Protein AF-A0A523PMH0-F1 (afdb_monomer_lite)

Secondary structure (DSSP, 8-state):
-EEEES-HHHHHHHHHHHHHHHHHHHT-SS-HHHHHHHTTPPP-HHHHHHHHHHHHHHHH-SS--EEEEHHHHHHHHHHHSTTTTT--TT----S--HHHHHHHHHHHHHHHHH-TTSHHHHHHHHHHHHTT---

Sequence (135 aa):
MLAITFTRKAAAEIYRRLSKRLLAMASAEGQLEGQLVDLGITPTKALLSEARDLFERLLSTEHELRTTTFHAFCQEILRRFPLEAEVLPSFELLESTAELEQAAWQALEQEATRDPSRPLALAIDTLLQVGGGAI

pLDDT: mean 88.69, std 9.4, range [41.75, 96.62]

Foldseek 3Di:
DAAEDADPVVLVVVVVVVLVVLCCLLPPPPCNCVVCVVVVHHDDPVVSVVSNCVNVCQVPDPDHHHRYYPVVVVVVVCCVCVVVVVHDNPDDDDPDCVVVVVVVVVVLVVVLVVDVPDPSVVVVVVCCVVVDDDD

Structure (mmCIF, N/CA/C/O backbone):
data_AF-A0A523PMH0-F1
#
_entry.id   AF-A0A523PMH0-F1
#
loop_
_atom_site.group_PDB
_atom_site.id
_atom_site.type_symbol
_atom_site.label_atom_id
_atom_site.label_alt_id
_atom_site.label_comp_id
_atom_site.label_asym_id
_atom_site.label_entity_id
_atom_site.label_seq_id
_atom_site.pdbx_PDB_ins_code
_atom_site.Cartn_x
_atom_site.Cartn_y
_atom_site.Cartn_z
_atom_site.occupancy
_atom_site.B_iso_or_equiv
_atom_site.auth_seq_id
_atom_site.auth_comp_id
_atom_site.auth_asym_id
_atom_site.auth_atom_id
_atom_site.pdbx_PDB_model_num
ATOM 1 N N . MET A 1 1 ? -11.304 -0.101 1.396 1.00 79.12 1 MET A N 1
ATOM 2 C CA . MET A 1 1 ? -10.768 1.259 1.141 1.00 79.12 1 MET A CA 1
ATOM 3 C C . MET A 1 1 ? -9.373 1.126 0.546 1.00 79.12 1 MET A C 1
ATOM 5 O O . MET A 1 1 ? -8.637 0.255 0.993 1.00 79.12 1 MET A O 1
ATOM 9 N N . LEU A 1 2 ? -9.034 1.945 -0.455 1.00 87.81 2 LEU A N 1
ATOM 10 C CA . LEU A 1 2 ? -7.718 1.970 -1.101 1.00 87.81 2 LEU A CA 1
ATOM 11 C C . LEU A 1 2 ? -7.094 3.355 -0.918 1.00 87.81 2 LEU A C 1
ATOM 13 O O . LEU A 1 2 ? -7.711 4.355 -1.277 1.00 87.81 2 LEU A O 1
ATOM 17 N N . ALA A 1 3 ? -5.877 3.400 -0.383 1.00 92.69 3 ALA A N 1
ATOM 18 C CA . ALA A 1 3 ? -5.071 4.610 -0.298 1.00 92.69 3 ALA A CA 1
ATOM 19 C C . ALA A 1 3 ? -3.801 4.445 -1.142 1.00 92.69 3 ALA A C 1
ATOM 21 O O . ALA A 1 3 ? -3.031 3.500 -0.951 1.00 92.69 3 ALA A O 1
ATOM 22 N N . ILE A 1 4 ? -3.585 5.376 -2.071 1.00 94.81 4 ILE A N 1
ATOM 23 C CA . ILE A 1 4 ? -2.443 5.383 -2.989 1.00 94.81 4 ILE A CA 1
ATOM 24 C C . ILE A 1 4 ? -1.537 6.565 -2.646 1.00 94.81 4 ILE A C 1
ATOM 26 O O . ILE A 1 4 ? -2.008 7.667 -2.372 1.00 94.81 4 ILE A O 1
ATOM 30 N N . THR A 1 5 ? -0.226 6.343 -2.668 1.00 96.12 5 THR A N 1
ATOM 31 C CA . THR A 1 5 ? 0.782 7.390 -2.460 1.00 96.12 5 THR A CA 1
ATOM 32 C C . THR A 1 5 ? 1.997 7.192 -3.373 1.00 96.12 5 THR A C 1
ATOM 34 O O . THR A 1 5 ? 2.044 6.266 -4.181 1.00 96.12 5 THR A O 1
ATOM 37 N N . PHE A 1 6 ? 2.998 8.062 -3.274 1.00 95.31 6 PHE A N 1
ATOM 38 C CA . PHE A 1 6 ? 4.185 8.013 -4.132 1.00 95.31 6 PHE A CA 1
ATOM 39 C C . PHE A 1 6 ? 5.296 7.121 -3.584 1.00 95.31 6 PHE A C 1
ATOM 41 O O . PHE A 1 6 ? 6.070 6.563 -4.355 1.00 95.31 6 PHE A O 1
ATOM 48 N N . THR A 1 7 ? 5.381 6.952 -2.262 1.00 94.94 7 THR A N 1
ATOM 49 C CA . THR A 1 7 ? 6.501 6.235 -1.639 1.00 94.94 7 THR A CA 1
ATOM 50 C C . THR A 1 7 ? 6.027 5.087 -0.766 1.00 94.94 7 THR A C 1
ATOM 52 O O . THR A 1 7 ? 5.009 5.177 -0.079 1.00 94.94 7 THR A O 1
ATOM 55 N N . ARG A 1 8 ? 6.817 4.008 -0.736 1.00 92.69 8 ARG A N 1
ATOM 56 C CA . ARG A 1 8 ? 6.550 2.861 0.147 1.00 92.69 8 ARG A CA 1
ATOM 57 C C . ARG A 1 8 ? 6.522 3.292 1.618 1.00 92.69 8 ARG A C 1
ATOM 59 O O . ARG A 1 8 ? 5.669 2.847 2.377 1.00 92.69 8 ARG A O 1
ATOM 66 N N . LYS A 1 9 ? 7.397 4.234 1.994 1.00 96.56 9 LYS A N 1
ATOM 67 C CA . LYS A 1 9 ? 7.439 4.825 3.339 1.00 96.56 9 LYS A CA 1
ATOM 68 C C . LYS A 1 9 ? 6.132 5.535 3.698 1.00 96.56 9 LYS A C 1
ATOM 70 O O . LYS A 1 9 ? 5.626 5.337 4.796 1.00 96.56 9 LYS A O 1
ATOM 75 N N . ALA A 1 10 ? 5.579 6.339 2.791 1.00 95.12 10 ALA A N 1
ATOM 76 C CA . ALA A 1 10 ? 4.310 7.017 3.034 1.00 95.12 10 ALA A CA 1
ATOM 77 C C . ALA A 1 10 ? 3.147 6.024 3.157 1.00 95.12 10 ALA A C 1
ATOM 79 O O . ALA A 1 10 ? 2.294 6.214 4.017 1.00 95.12 10 ALA A O 1
ATOM 80 N N . ALA A 1 11 ? 3.136 4.947 2.362 1.00 93.25 11 ALA A N 1
ATOM 81 C CA . ALA A 1 11 ? 2.093 3.925 2.445 1.00 93.25 11 ALA A CA 1
ATOM 82 C C . ALA A 1 11 ? 2.088 3.270 3.836 1.00 93.25 11 ALA A C 1
ATOM 84 O O . ALA A 1 11 ? 1.059 3.264 4.512 1.00 93.25 11 ALA A O 1
ATOM 85 N N . ALA A 1 12 ? 3.263 2.838 4.306 1.00 93.31 12 ALA A N 1
ATOM 86 C CA . ALA A 1 12 ? 3.430 2.274 5.643 1.00 93.31 12 ALA A CA 1
ATOM 87 C C . ALA A 1 12 ? 3.063 3.275 6.757 1.00 93.31 12 ALA A C 1
ATOM 89 O O . ALA A 1 12 ? 2.408 2.912 7.733 1.00 93.31 12 ALA A O 1
ATOM 90 N N . GLU A 1 13 ? 3.443 4.547 6.611 1.00 96.19 13 GLU A N 1
ATOM 91 C CA . GLU A 1 13 ? 3.124 5.589 7.591 1.00 96.19 13 GLU A CA 1
ATOM 92 C C . GLU A 1 13 ? 1.617 5.875 7.683 1.00 96.19 13 GLU A C 1
ATOM 94 O O . GLU A 1 13 ? 1.102 6.062 8.787 1.00 96.19 13 GLU A O 1
ATOM 99 N N . ILE A 1 14 ? 0.897 5.879 6.554 1.00 94.56 14 ILE A N 1
ATOM 100 C CA . ILE A 1 14 ? -0.564 6.056 6.524 1.00 94.56 14 ILE A CA 1
ATOM 101 C C . ILE A 1 14 ? -1.244 4.942 7.322 1.00 94.56 14 ILE A C 1
ATOM 103 O O . ILE A 1 14 ? -2.038 5.237 8.219 1.00 94.56 14 ILE A O 1
ATOM 107 N N . TYR A 1 15 ? -0.895 3.682 7.043 1.00 92.44 15 TYR A N 1
ATOM 108 C CA . TYR A 1 15 ? -1.446 2.532 7.761 1.00 92.44 15 TYR A CA 1
ATOM 109 C C . TYR A 1 15 ? -1.134 2.617 9.258 1.00 92.44 15 TYR A C 1
ATOM 111 O O . TYR A 1 15 ? -2.036 2.572 10.092 1.00 92.44 15 TYR A O 1
ATOM 119 N N . ARG A 1 16 ? 0.136 2.860 9.611 1.00 94.38 16 ARG A N 1
ATOM 120 C CA . ARG A 1 16 ? 0.582 2.984 11.006 1.00 94.38 16 ARG A CA 1
ATOM 121 C C . ARG A 1 16 ? -0.190 4.059 11.768 1.00 94.38 16 ARG A C 1
ATOM 123 O O . ARG A 1 16 ? -0.608 3.830 12.904 1.00 94.38 16 ARG A O 1
ATOM 130 N N . ARG A 1 17 ? -0.375 5.241 11.168 1.00 94.88 17 ARG A N 1
ATOM 131 C CA . ARG A 1 17 ? -1.119 6.348 11.789 1.00 94.88 17 ARG A CA 1
ATOM 132 C C . ARG A 1 17 ? -2.589 6.003 11.989 1.00 94.88 17 ARG A C 1
ATOM 134 O O . ARG A 1 17 ? -3.121 6.333 13.049 1.00 94.88 17 ARG A O 1
ATOM 141 N N . LEU A 1 18 ? -3.223 5.344 11.018 1.00 93.06 18 LEU A N 1
ATOM 142 C CA . LEU A 1 18 ? -4.610 4.910 11.157 1.00 93.06 18 LEU A CA 1
ATOM 143 C C . LEU A 1 18 ? -4.748 3.879 12.277 1.00 93.06 18 LEU A C 1
ATOM 145 O O . LEU A 1 18 ? -5.510 4.116 13.211 1.00 93.06 18 LEU A O 1
ATOM 149 N N . SER A 1 19 ? -3.982 2.788 12.229 1.00 92.88 19 SER A N 1
ATOM 150 C CA . SER A 1 19 ? -4.063 1.710 13.220 1.00 92.88 19 SER A CA 1
ATOM 151 C C . SER A 1 19 ? -3.804 2.231 14.633 1.00 92.88 19 SER A C 1
ATOM 153 O O . SER A 1 19 ? -4.541 1.900 15.557 1.00 92.88 19 SER A O 1
ATOM 155 N N . LYS A 1 20 ? -2.830 3.140 14.799 1.00 94.31 20 LYS A N 1
ATOM 156 C CA . LYS A 1 20 ? -2.571 3.805 16.085 1.00 94.31 20 LYS A CA 1
ATOM 157 C C . LYS A 1 20 ? -3.766 4.633 16.567 1.00 94.31 20 LYS A C 1
ATOM 159 O O . LYS A 1 20 ? -4.050 4.638 17.762 1.00 94.31 20 LYS A O 1
ATOM 164 N N . ARG A 1 21 ? -4.454 5.347 15.670 1.00 92.94 21 ARG A N 1
ATOM 165 C CA . ARG A 1 21 ? -5.623 6.162 16.035 1.00 92.94 21 ARG A CA 1
ATOM 166 C C . ARG A 1 21 ? -6.835 5.298 16.377 1.00 92.94 21 ARG A C 1
ATOM 168 O O . ARG A 1 21 ? -7.504 5.597 17.357 1.00 92.94 21 ARG A O 1
ATOM 175 N N . LEU A 1 22 ? -7.077 4.219 15.633 1.00 94.38 22 LEU A N 1
ATOM 176 C CA . LEU A 1 22 ? -8.147 3.262 15.938 1.00 94.38 22 LEU A CA 1
ATOM 177 C C . LEU A 1 22 ? -7.916 2.572 17.289 1.00 94.38 22 LEU A C 1
ATOM 179 O O . LEU A 1 22 ? -8.830 2.520 18.105 1.00 94.38 22 LEU A O 1
ATOM 183 N N . LEU A 1 23 ? -6.684 2.131 17.568 1.00 94.62 23 LEU A N 1
ATOM 184 C CA . LEU A 1 23 ? -6.325 1.556 18.867 1.00 94.62 23 LEU A CA 1
ATOM 185 C C . LEU A 1 23 ? -6.555 2.554 20.013 1.00 94.62 23 LEU A C 1
ATOM 187 O O . LEU A 1 23 ? -7.127 2.202 21.041 1.00 94.62 23 LEU A O 1
ATOM 191 N N . ALA A 1 24 ? -6.153 3.815 19.829 1.00 93.12 24 ALA A N 1
ATOM 192 C CA . ALA A 1 24 ? -6.379 4.855 20.830 1.00 93.12 24 ALA A CA 1
ATOM 193 C C . ALA A 1 24 ? -7.875 5.106 21.095 1.00 93.12 24 ALA A C 1
ATOM 195 O O . ALA A 1 24 ? -8.243 5.371 22.237 1.00 93.12 24 ALA A O 1
ATOM 196 N N . MET A 1 25 ? -8.730 5.005 20.070 1.00 94.12 25 MET A N 1
ATOM 197 C CA . MET A 1 25 ? -10.185 5.114 20.230 1.00 94.12 25 MET A CA 1
ATOM 198 C C . MET A 1 25 ? -10.771 3.921 20.992 1.00 94.12 25 MET A C 1
ATOM 200 O O . MET A 1 25 ? -11.569 4.123 21.908 1.00 94.12 25 MET A O 1
ATOM 204 N N . ALA A 1 26 ? -10.330 2.698 20.678 1.00 94.38 26 ALA A N 1
ATOM 205 C CA . ALA A 1 26 ? -10.760 1.480 21.366 1.00 94.38 26 ALA A CA 1
ATOM 206 C C . ALA A 1 26 ? -10.500 1.543 22.882 1.00 94.38 26 ALA A C 1
ATOM 208 O O . ALA A 1 26 ? -11.384 1.236 23.681 1.00 94.38 26 ALA A O 1
ATOM 209 N N . SER A 1 27 ? -9.322 2.030 23.283 1.00 92.75 27 SER A N 1
ATOM 210 C CA . SER A 1 27 ? -8.894 2.095 24.690 1.00 92.75 27 SER A CA 1
ATOM 211 C C . SER A 1 27 ? -9.254 3.398 25.425 1.00 92.75 27 SER A C 1
ATOM 213 O O . SER A 1 27 ? -8.807 3.603 26.549 1.00 92.75 27 SER A O 1
ATOM 215 N N . ALA A 1 28 ? -10.016 4.320 24.827 1.00 90.38 28 ALA A N 1
ATOM 216 C CA . ALA A 1 28 ? -10.258 5.637 25.427 1.00 90.38 28 ALA A CA 1
ATOM 217 C C . ALA A 1 28 ? -11.253 5.588 26.606 1.00 90.38 28 ALA A C 1
ATOM 219 O O . ALA A 1 28 ? -12.415 5.258 26.411 1.00 90.38 28 ALA A O 1
ATOM 220 N N . GLU A 1 29 ? -10.887 6.024 27.811 1.00 78.94 29 GLU A N 1
ATOM 221 C CA . GLU A 1 29 ? -11.791 5.995 28.989 1.00 78.94 29 GLU A CA 1
ATOM 222 C C . GLU A 1 29 ? -12.629 7.278 29.192 1.00 78.94 29 GLU A C 1
ATOM 224 O O . GLU A 1 29 ? -13.364 7.404 30.164 1.00 78.94 29 GLU A O 1
ATOM 229 N N . GLY A 1 30 ? -12.566 8.235 28.259 1.00 81.50 30 GLY A N 1
ATOM 230 C CA . GLY A 1 30 ? -13.346 9.485 28.348 1.00 81.50 30 GLY A CA 1
ATOM 231 C C . GLY A 1 30 ? -13.026 10.554 27.299 1.00 81.50 30 GLY A C 1
ATOM 232 O O . GLY A 1 30 ? -13.740 11.540 27.187 1.00 81.50 30 GLY A O 1
ATOM 233 N N . GLN A 1 31 ? -11.977 10.362 26.495 1.00 88.94 31 GLN A N 1
ATOM 234 C CA . GLN A 1 31 ? -11.549 11.325 25.466 1.00 88.94 31 GLN A CA 1
ATOM 235 C C . GLN A 1 31 ? -12.196 11.089 24.088 1.00 88.94 31 GLN A C 1
ATOM 237 O O . GLN A 1 31 ? -11.985 11.869 23.163 1.00 88.94 31 GLN A O 1
ATOM 242 N N . LEU A 1 32 ? -12.966 10.006 23.925 1.00 93.56 32 LEU A N 1
ATOM 243 C CA . LEU A 1 32 ? -13.472 9.578 22.617 1.00 93.56 32 LEU A CA 1
ATOM 244 C C . LEU A 1 32 ? -14.481 10.567 22.018 1.00 93.56 32 LEU A C 1
ATOM 246 O O . LEU A 1 32 ? -14.452 10.811 20.817 1.00 93.56 32 LEU A O 1
ATOM 250 N N . GLU A 1 33 ? -15.330 11.175 22.849 1.00 94.75 33 GLU A N 1
ATOM 251 C CA . GLU A 1 33 ? -16.278 12.201 22.399 1.00 94.75 33 GLU A CA 1
ATOM 252 C C . GLU A 1 33 ? -15.553 13.391 21.766 1.00 94.75 33 GLU A C 1
ATOM 254 O O . GLU A 1 33 ? -15.880 13.776 20.646 1.00 94.75 33 GLU A O 1
ATOM 259 N N . GLY A 1 34 ? -14.511 13.909 22.426 1.00 93.50 34 GLY A N 1
ATOM 260 C CA . GLY A 1 34 ? -13.685 14.990 21.884 1.00 93.50 34 GLY A CA 1
ATOM 261 C C . GLY A 1 34 ? -13.004 14.601 20.571 1.00 93.50 34 GLY A C 1
ATOM 262 O O . GLY A 1 34 ? -13.037 15.361 19.611 1.00 93.50 34 GLY A O 1
ATOM 263 N N . GLN A 1 35 ? -12.481 13.375 20.477 1.00 92.00 35 GLN A N 1
ATOM 264 C CA . GLN A 1 35 ? -11.853 12.882 19.245 1.00 92.00 35 GLN A CA 1
ATOM 265 C C . GLN A 1 35 ? -12.826 12.777 18.065 1.00 92.00 35 GLN A C 1
ATOM 267 O O . GLN A 1 35 ? -12.406 12.984 16.926 1.00 92.00 35 GLN A O 1
ATOM 272 N N . LEU A 1 36 ? -14.096 12.441 18.314 1.00 94.06 36 LEU A N 1
ATOM 273 C CA . LEU A 1 36 ? -15.139 12.449 17.285 1.00 94.06 36 LEU A CA 1
ATOM 274 C C . LEU A 1 36 ? -15.508 13.883 16.883 1.00 94.06 36 LEU A C 1
ATOM 276 O O . LEU A 1 36 ? -15.616 14.162 15.689 1.00 94.06 36 LEU A O 1
ATOM 280 N N . VAL A 1 37 ? -15.609 14.805 17.845 1.00 95.56 37 VAL A N 1
ATOM 281 C CA . VAL A 1 37 ? -15.852 16.232 17.566 1.00 95.56 37 VAL A CA 1
ATOM 282 C C . VAL A 1 37 ? -14.725 16.837 16.725 1.00 95.56 37 VAL A C 1
ATOM 284 O O . VAL A 1 37 ? -15.011 17.526 15.749 1.00 95.56 37 VAL A O 1
ATOM 287 N N . ASP A 1 38 ? -13.462 16.520 17.022 1.00 93.62 38 ASP A N 1
ATOM 288 C CA . ASP A 1 38 ? -12.296 16.954 16.233 1.00 93.62 38 ASP A CA 1
ATOM 289 C C . ASP A 1 38 ? -12.336 16.444 14.783 1.00 93.62 38 ASP A C 1
ATOM 291 O O . ASP A 1 38 ? -11.736 17.033 13.884 1.00 93.62 38 ASP A O 1
ATOM 295 N N . LEU A 1 39 ? -13.034 15.329 14.546 1.00 91.94 39 LEU A N 1
ATOM 296 C CA . LEU A 1 39 ? -13.281 14.768 13.217 1.00 91.94 39 LEU A CA 1
ATOM 297 C C . LEU A 1 39 ? -14.539 15.352 12.547 1.00 91.94 39 LEU A C 1
ATOM 299 O O . LEU A 1 39 ? -14.881 14.936 11.443 1.00 91.94 39 LEU A O 1
ATOM 303 N N . GLY A 1 40 ? -15.225 16.303 13.189 1.00 96.31 40 GLY A N 1
ATOM 304 C CA . GLY A 1 40 ? -16.473 16.899 12.705 1.00 96.31 40 GLY A CA 1
ATOM 305 C C . GLY A 1 40 ? -17.701 16.003 12.889 1.00 96.31 40 GLY A C 1
ATOM 306 O O . GLY A 1 40 ? -18.723 16.222 12.243 1.00 96.31 40 GLY A O 1
ATOM 307 N N . ILE A 1 41 ? -17.612 14.984 13.747 1.00 95.56 41 ILE A N 1
ATOM 308 C CA . ILE A 1 41 ? -18.676 14.011 13.999 1.0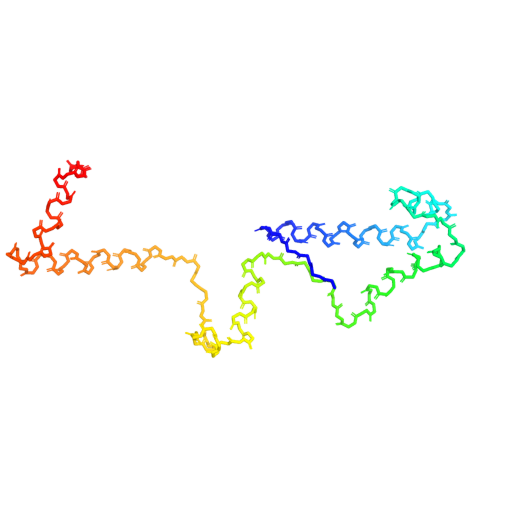0 95.56 41 ILE A CA 1
ATOM 309 C C . ILE A 1 41 ? -19.370 14.371 15.313 1.00 95.56 41 ILE A C 1
ATOM 311 O O . ILE A 1 41 ? -18.734 14.428 16.364 1.00 95.56 41 ILE A O 1
ATOM 315 N N . THR A 1 42 ? -20.690 14.570 15.2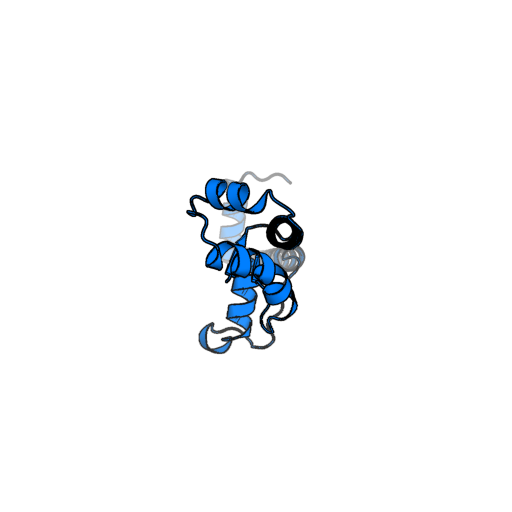81 1.00 96.62 42 THR A N 1
ATOM 316 C CA . THR A 1 42 ? -21.486 14.754 16.504 1.00 96.62 42 THR A CA 1
ATOM 317 C C . THR A 1 42 ? -21.558 13.432 17.282 1.00 96.62 42 THR A C 1
ATOM 319 O O . THR A 1 42 ? -22.126 12.467 16.762 1.00 96.62 42 THR A O 1
ATOM 322 N N . PRO A 1 43 ? -21.013 13.346 18.512 1.00 95.56 43 PRO A N 1
ATOM 323 C CA . PRO A 1 43 ? -20.983 12.092 19.254 1.00 95.56 43 PRO A CA 1
ATOM 324 C C . PRO A 1 43 ? -22.390 11.624 19.629 1.00 95.56 43 PRO A C 1
ATOM 326 O O . PRO A 1 43 ? -23.210 12.382 20.144 1.00 95.56 43 PRO A O 1
ATOM 329 N N . THR A 1 44 ? -22.656 10.340 19.416 1.00 96.38 44 THR A N 1
ATOM 330 C CA . THR A 1 44 ? -23.838 9.647 19.940 1.00 96.38 44 THR A CA 1
ATOM 331 C C . THR A 1 44 ? -23.384 8.379 20.649 1.00 96.38 44 THR A C 1
ATOM 333 O O . THR A 1 44 ? -22.312 7.854 20.350 1.00 96.38 44 THR A O 1
ATOM 336 N N . LYS A 1 45 ? -24.200 7.834 21.560 1.00 94.31 45 LYS A N 1
ATOM 337 C CA . LYS A 1 45 ? -23.870 6.563 22.235 1.00 94.31 45 LYS A CA 1
ATOM 338 C C . LYS A 1 45 ? -23.576 5.432 21.239 1.00 94.31 45 LYS A C 1
ATOM 340 O O . LYS A 1 45 ? -22.668 4.644 21.475 1.00 94.31 45 LYS A O 1
ATOM 345 N N . ALA A 1 46 ? -24.302 5.393 20.120 1.00 95.56 46 ALA A N 1
ATOM 346 C CA . ALA A 1 46 ? -24.084 4.418 19.055 1.00 95.56 46 ALA A CA 1
ATOM 347 C C . ALA A 1 46 ? -22.727 4.615 18.359 1.00 95.56 46 ALA A C 1
ATOM 349 O O . ALA A 1 46 ? -21.959 3.664 18.257 1.00 95.56 46 ALA A O 1
ATOM 350 N N . LEU A 1 47 ? -22.393 5.849 17.958 1.00 94.75 47 LEU A N 1
ATOM 351 C CA . LEU A 1 47 ? -21.108 6.156 17.314 1.00 94.75 47 LEU A CA 1
ATOM 352 C C . LEU A 1 47 ? -19.912 5.937 18.245 1.00 94.75 47 LEU A C 1
ATOM 354 O O . LEU A 1 47 ? -18.857 5.514 17.789 1.00 94.75 47 LEU A O 1
ATOM 358 N N . LEU A 1 48 ? -20.067 6.201 19.545 1.00 95.00 48 LEU A N 1
ATOM 359 C CA . LEU A 1 48 ? -19.030 5.916 20.537 1.00 95.00 48 LEU A CA 1
ATOM 360 C C . LEU A 1 48 ? -18.768 4.415 20.671 1.00 95.00 48 LEU A C 1
ATOM 362 O O . LEU A 1 48 ? -17.612 4.022 20.794 1.00 95.00 48 LEU A O 1
ATOM 366 N N . SER A 1 49 ? -19.818 3.589 20.639 1.00 94.00 49 SER A N 1
ATOM 367 C CA . SER A 1 49 ? -19.665 2.131 20.608 1.00 94.00 49 SER A CA 1
ATOM 368 C C . SER A 1 49 ? -18.971 1.697 19.321 1.00 94.00 49 SER A C 1
ATOM 370 O O . SER A 1 49 ? -17.936 1.044 19.376 1.00 94.00 49 SER A O 1
ATOM 372 N N . GLU A 1 50 ? -19.468 2.147 18.164 1.00 94.56 50 GLU A N 1
ATOM 373 C CA . GLU A 1 50 ? -18.896 1.766 16.872 1.00 94.56 50 GLU A CA 1
ATOM 374 C C . GLU A 1 50 ? -17.420 2.164 16.762 1.00 94.56 50 GLU A C 1
ATOM 376 O O . GLU A 1 50 ? -16.597 1.359 16.331 1.00 94.56 50 GLU A O 1
ATOM 381 N N . ALA A 1 51 ? -17.064 3.378 17.193 1.00 94.94 51 ALA A N 1
ATOM 382 C CA . ALA A 1 51 ? -15.694 3.875 17.153 1.00 94.94 51 ALA A CA 1
ATOM 383 C C . ALA A 1 51 ? -14.723 3.036 18.001 1.00 94.94 51 ALA A C 1
ATOM 385 O O . ALA A 1 51 ? -13.550 2.929 17.636 1.00 94.94 51 ALA A O 1
ATOM 386 N N . ARG A 1 52 ? -15.193 2.425 19.099 1.00 94.94 52 ARG A N 1
ATOM 387 C CA . ARG A 1 52 ? -14.382 1.502 19.912 1.00 94.94 52 ARG A CA 1
ATOM 388 C C . ARG A 1 52 ? -14.150 0.176 19.203 1.00 94.94 52 ARG A C 1
ATOM 390 O O . ARG A 1 52 ? -13.034 -0.339 19.230 1.00 94.94 52 ARG A O 1
ATOM 397 N N . ASP A 1 53 ? -15.169 -0.311 18.507 1.00 94.81 53 ASP A N 1
ATOM 398 C CA . ASP A 1 53 ? -15.133 -1.597 17.811 1.00 94.81 53 ASP A CA 1
ATOM 399 C C . ASP A 1 53 ? -14.332 -1.527 16.499 1.00 94.81 53 ASP A C 1
ATOM 401 O O . ASP A 1 53 ? -13.923 -2.552 15.958 1.00 94.81 53 ASP A O 1
ATOM 405 N N . LEU A 1 54 ? -14.059 -0.328 15.963 1.00 93.44 54 LEU A N 1
ATOM 406 C CA . LEU A 1 54 ? -13.331 -0.157 14.696 1.00 93.44 54 LEU A CA 1
ATOM 407 C C . LEU A 1 54 ? -11.953 -0.828 14.680 1.00 93.44 54 LEU A C 1
ATOM 409 O O . LEU A 1 54 ? -11.531 -1.306 13.627 1.00 93.44 54 LEU A O 1
ATOM 413 N N . PHE A 1 55 ? -11.239 -0.861 15.809 1.00 93.94 55 PHE A N 1
ATOM 414 C CA . PHE A 1 55 ? -9.934 -1.522 15.862 1.00 93.94 55 PHE A CA 1
ATOM 415 C C . PHE A 1 55 ? -10.066 -3.047 15.797 1.00 93.94 55 PHE A C 1
ATOM 417 O O . PHE A 1 55 ? -9.356 -3.687 15.028 1.00 93.94 55 PHE A O 1
ATOM 424 N N . GLU A 1 56 ? -11.015 -3.627 16.531 1.00 93.75 56 GLU A N 1
ATOM 425 C CA . GLU A 1 56 ? -11.306 -5.063 16.461 1.00 93.75 56 GLU A CA 1
ATOM 426 C C . GLU A 1 56 ? -11.810 -5.464 15.070 1.00 93.75 56 GLU A C 1
ATOM 428 O O . GLU A 1 56 ? -11.359 -6.459 14.499 1.00 93.75 56 GLU A O 1
ATOM 433 N N . ARG A 1 57 ? -12.675 -4.640 14.469 1.00 91.94 57 ARG A N 1
ATOM 434 C CA . ARG A 1 57 ? -13.108 -4.803 13.076 1.00 91.94 57 ARG A CA 1
ATOM 435 C C . ARG A 1 57 ? -11.915 -4.787 12.129 1.00 91.94 57 ARG A C 1
ATOM 437 O O . ARG A 1 57 ? -11.822 -5.665 11.281 1.00 91.94 57 ARG A O 1
ATOM 444 N N . LEU A 1 58 ? -10.975 -3.848 12.283 1.00 90.69 58 LEU A N 1
ATOM 445 C CA . LEU A 1 58 ? -9.760 -3.815 11.461 1.00 90.69 58 LEU A CA 1
ATOM 446 C C . LEU A 1 58 ? -8.962 -5.126 11.574 1.00 90.69 58 LEU A C 1
ATOM 448 O O . LEU A 1 58 ? -8.511 -5.632 10.552 1.00 90.69 58 LEU A O 1
ATOM 452 N N . LEU A 1 59 ? -8.813 -5.678 12.783 1.00 90.31 59 LEU A N 1
ATOM 453 C CA . LEU A 1 59 ? -8.066 -6.921 13.024 1.00 90.31 59 LEU A CA 1
ATOM 454 C C . LEU A 1 59 ? -8.768 -8.181 12.496 1.00 90.31 59 LEU A C 1
ATOM 456 O O . LEU A 1 59 ? -8.101 -9.154 12.158 1.00 90.31 59 LEU A O 1
ATOM 460 N N . SER A 1 60 ? -10.100 -8.172 12.449 1.00 89.94 60 SER A N 1
ATOM 461 C CA . SER A 1 60 ? -10.926 -9.318 12.042 1.00 89.94 60 SER A CA 1
ATOM 462 C C . SER A 1 60 ? -11.366 -9.278 10.577 1.00 89.94 60 SER A C 1
ATOM 464 O O . SER A 1 60 ? -11.966 -10.235 10.089 1.00 89.94 60 SER A O 1
ATOM 466 N N . THR A 1 61 ? -11.088 -8.189 9.855 1.00 87.88 61 THR A N 1
ATOM 467 C CA . THR A 1 61 ? -11.499 -8.057 8.453 1.00 87.88 61 THR A CA 1
ATOM 468 C C . THR A 1 61 ? -10.650 -8.965 7.559 1.00 87.88 61 THR A C 1
ATOM 470 O O . THR A 1 61 ? -9.429 -8.851 7.536 1.00 87.88 61 THR A O 1
ATOM 473 N N . GLU A 1 62 ? -11.297 -9.810 6.747 1.00 81.00 62 GLU A N 1
ATOM 474 C CA . GLU A 1 62 ? -10.614 -10.675 5.763 1.00 81.00 62 GLU A CA 1
ATOM 475 C C . GLU A 1 62 ? -9.845 -9.881 4.692 1.00 81.00 62 GLU A C 1
ATOM 477 O O . GLU A 1 62 ? -8.845 -10.339 4.146 1.00 81.00 62 GLU A O 1
ATOM 482 N N . HIS A 1 63 ? -10.325 -8.677 4.384 1.00 74.00 63 HIS A N 1
ATOM 483 C CA . HIS A 1 63 ? -9.728 -7.756 3.425 1.00 74.00 63 HIS A CA 1
ATOM 484 C C . HIS A 1 63 ? -9.030 -6.604 4.149 1.00 74.00 63 HIS A C 1
ATOM 486 O O . HIS A 1 63 ? -9.679 -5.708 4.692 1.00 74.00 63 HIS A O 1
ATOM 492 N N . GLU A 1 64 ? -7.701 -6.592 4.109 1.00 75.19 64 GLU A N 1
ATOM 493 C CA . GLU A 1 64 ? -6.916 -5.552 4.765 1.00 75.19 64 GLU A CA 1
ATOM 494 C C . GLU A 1 64 ? -7.194 -4.157 4.178 1.00 75.19 64 GLU A C 1
ATOM 496 O O . GLU A 1 64 ? -7.480 -3.977 2.985 1.00 75.19 64 GLU A O 1
ATOM 501 N N . LEU A 1 65 ? -7.055 -3.129 5.020 1.00 84.38 65 LEU A N 1
ATOM 502 C CA . LEU A 1 65 ? -6.907 -1.777 4.518 1.00 84.38 65 LEU A CA 1
ATOM 503 C C . LEU A 1 65 ? -5.689 -1.689 3.598 1.00 84.38 65 LEU A C 1
ATOM 505 O O . LEU A 1 65 ? -4.543 -1.725 4.041 1.00 84.38 65 LEU A O 1
ATOM 509 N N . ARG A 1 66 ? -5.939 -1.441 2.317 1.00 88.25 66 ARG A N 1
ATOM 510 C CA . ARG A 1 66 ? -4.869 -1.407 1.332 1.00 88.25 66 ARG A CA 1
ATOM 511 C C . ARG A 1 66 ? -4.245 -0.018 1.220 1.00 88.25 66 ARG A C 1
ATOM 513 O O . ARG A 1 66 ? -4.839 0.898 0.649 1.00 88.25 66 ARG A O 1
ATOM 520 N N . THR A 1 67 ? -3.015 0.115 1.711 1.00 93.12 67 THR A N 1
ATOM 521 C CA . THR A 1 67 ? -2.132 1.264 1.459 1.00 93.12 67 THR A CA 1
ATOM 522 C C . THR A 1 67 ? -1.009 0.844 0.518 1.00 93.12 67 THR A C 1
ATOM 524 O O . THR A 1 67 ? -0.232 -0.047 0.852 1.00 93.12 67 THR A O 1
ATOM 527 N N . THR A 1 68 ? -0.898 1.465 -0.653 1.00 95.25 68 THR A N 1
ATOM 528 C CA . THR A 1 68 ? 0.095 1.074 -1.667 1.00 95.25 68 THR A CA 1
ATOM 529 C C . THR A 1 68 ? 0.678 2.290 -2.386 1.00 95.25 68 THR A C 1
ATOM 531 O O . THR A 1 68 ? 0.243 3.425 -2.176 1.00 95.25 68 THR A O 1
ATOM 534 N N . THR A 1 69 ? 1.691 2.073 -3.222 1.00 96.19 69 THR A N 1
ATOM 535 C CA . THR A 1 69 ? 2.194 3.114 -4.121 1.00 96.19 69 THR A CA 1
ATOM 536 C C . THR A 1 69 ? 1.447 3.102 -5.448 1.00 96.19 69 THR A C 1
ATOM 538 O O . THR A 1 69 ? 0.885 2.082 -5.840 1.00 96.19 69 THR A O 1
ATOM 541 N N . PHE A 1 70 ? 1.475 4.225 -6.167 1.00 95.75 70 PHE A N 1
ATOM 542 C CA . PHE A 1 70 ? 0.899 4.324 -7.511 1.00 95.75 70 PHE A CA 1
ATOM 543 C C . PHE A 1 70 ? 1.431 3.225 -8.446 1.00 95.75 70 PHE A C 1
ATOM 545 O O . PHE A 1 70 ? 0.654 2.478 -9.029 1.00 95.75 70 PHE A O 1
ATOM 552 N N . HIS A 1 71 ? 2.752 3.045 -8.498 1.00 92.75 71 HIS A N 1
ATOM 553 C CA . HIS A 1 71 ? 3.385 2.026 -9.339 1.00 92.75 71 HIS A CA 1
ATOM 554 C C . HIS A 1 71 ? 2.985 0.597 -8.951 1.00 92.75 71 HIS A C 1
ATOM 556 O O . HIS A 1 71 ? 2.655 -0.201 -9.823 1.00 92.75 71 HIS A O 1
ATOM 562 N N . ALA A 1 72 ? 2.960 0.277 -7.653 1.00 92.69 72 ALA A N 1
ATOM 563 C CA . ALA A 1 72 ? 2.557 -1.052 -7.193 1.00 92.69 72 ALA A CA 1
ATOM 564 C C . ALA A 1 72 ? 1.071 -1.330 -7.478 1.00 92.69 72 ALA A C 1
ATOM 566 O O . ALA A 1 72 ? 0.703 -2.452 -7.817 1.00 92.69 72 ALA A O 1
ATOM 567 N N . PHE A 1 73 ? 0.219 -0.305 -7.389 1.00 94.19 73 PHE A N 1
ATOM 568 C CA . PHE A 1 73 ? -1.181 -0.403 -7.791 1.00 94.19 73 PHE A CA 1
ATOM 569 C C . PHE A 1 73 ? -1.327 -0.707 -9.288 1.00 94.19 73 PHE A C 1
ATOM 571 O O . PHE A 1 73 ? -2.021 -1.657 -9.646 1.00 94.19 73 PHE A O 1
ATOM 578 N N . CYS A 1 74 ? -0.637 0.043 -10.153 1.00 93.94 74 CYS A N 1
ATOM 579 C CA . CYS A 1 74 ? -0.642 -0.203 -11.596 1.00 93.94 74 CYS A CA 1
ATOM 580 C C . CYS A 1 74 ? -0.112 -1.601 -11.941 1.00 93.94 74 CYS A C 1
ATOM 582 O O . CYS A 1 74 ? -0.724 -2.308 -12.736 1.00 93.94 74 CYS A O 1
ATOM 584 N N . GLN A 1 75 ? 0.978 -2.036 -11.303 1.00 92.94 75 GLN A N 1
ATOM 585 C CA . GLN A 1 75 ? 1.535 -3.374 -11.506 1.00 92.94 75 GLN A CA 1
ATOM 586 C C . GLN A 1 75 ? 0.526 -4.477 -11.165 1.00 92.94 75 GLN A C 1
ATOM 588 O O . GLN A 1 75 ? 0.420 -5.464 -11.891 1.00 92.94 75 GLN A O 1
ATOM 593 N N . GLU A 1 76 ? -0.226 -4.327 -10.074 1.00 92.62 76 GLU A N 1
ATOM 594 C CA . GLU A 1 76 ? -1.257 -5.299 -9.707 1.00 92.62 76 GLU A CA 1
ATOM 595 C C . GLU A 1 76 ? -2.388 -5.355 -10.739 1.00 92.62 76 GLU A C 1
ATOM 597 O O . GLU A 1 76 ? -2.848 -6.447 -11.072 1.00 92.62 76 GLU A O 1
ATOM 602 N N . ILE A 1 77 ? -2.803 -4.204 -11.281 1.00 93.38 77 ILE A N 1
ATOM 603 C CA . ILE A 1 77 ? -3.803 -4.155 -12.356 1.00 93.38 77 ILE A CA 1
ATOM 604 C C . ILE A 1 77 ? -3.302 -4.926 -13.578 1.00 93.38 77 ILE A C 1
ATOM 606 O O . ILE A 1 77 ? -4.011 -5.804 -14.066 1.00 93.38 77 ILE A O 1
ATOM 610 N N . LEU A 1 78 ? -2.074 -4.649 -14.027 1.00 94.88 78 LEU A N 1
ATOM 611 C CA . LEU A 1 78 ? -1.475 -5.324 -15.184 1.00 94.88 78 LEU A CA 1
ATOM 612 C C . LEU A 1 78 ? -1.382 -6.839 -14.976 1.00 94.88 78 LEU A C 1
ATOM 614 O O . LEU A 1 78 ? -1.651 -7.609 -15.889 1.00 94.88 78 LEU A O 1
ATOM 618 N N . ARG A 1 79 ? -1.059 -7.287 -13.757 1.00 92.69 79 ARG A N 1
ATOM 619 C CA . ARG A 1 79 ? -1.026 -8.721 -13.429 1.00 92.69 79 ARG A CA 1
ATOM 620 C C . ARG A 1 79 ? -2.400 -9.380 -13.432 1.00 92.69 79 ARG A C 1
ATOM 622 O O . ARG A 1 79 ? -2.486 -10.581 -13.665 1.00 92.69 79 ARG A O 1
ATOM 629 N N . ARG A 1 80 ? -3.461 -8.628 -13.135 1.00 94.62 80 ARG A N 1
ATOM 630 C CA . ARG A 1 80 ? -4.826 -9.161 -13.060 1.00 94.62 80 ARG A CA 1
ATOM 631 C C . ARG A 1 80 ? -5.511 -9.231 -14.424 1.00 94.62 80 ARG A C 1
ATOM 633 O O . ARG A 1 80 ? -6.361 -10.095 -14.606 1.00 94.62 80 ARG A O 1
ATOM 640 N N . PHE A 1 81 ? -5.117 -8.357 -15.348 1.00 94.88 81 PHE A N 1
ATOM 641 C CA . PHE A 1 81 ? -5.679 -8.244 -16.697 1.00 94.88 81 PHE A CA 1
ATOM 642 C C . PHE A 1 81 ? -4.567 -8.153 -17.762 1.00 94.88 81 PHE A C 1
ATOM 644 O O . PHE A 1 81 ? -4.462 -7.144 -18.464 1.00 94.88 81 PHE A O 1
ATOM 651 N N . PRO A 1 82 ? -3.670 -9.157 -17.856 1.00 94.56 82 PRO A N 1
ATOM 652 C CA . PRO A 1 82 ? -2.509 -9.070 -18.740 1.00 94.56 82 PRO A CA 1
ATOM 653 C C . PRO A 1 82 ? -2.902 -9.098 -20.221 1.00 94.56 82 PRO A C 1
ATOM 655 O O . PRO A 1 82 ? -2.270 -8.427 -21.031 1.00 94.56 82 PRO A O 1
ATOM 658 N N . LEU A 1 83 ? -3.965 -9.831 -20.573 1.00 94.19 83 LEU A N 1
ATOM 659 C CA . LEU A 1 83 ? -4.436 -9.942 -21.955 1.00 94.19 83 LEU A CA 1
ATOM 660 C C . LEU A 1 83 ? -5.035 -8.622 -22.446 1.00 94.19 83 LEU A C 1
ATOM 662 O O . LEU A 1 83 ? -4.742 -8.189 -23.554 1.00 94.19 83 LEU A O 1
ATOM 666 N N . GLU A 1 84 ? -5.835 -7.967 -21.608 1.00 96.38 84 GLU A N 1
ATOM 667 C CA . GLU A 1 84 ? -6.457 -6.676 -21.897 1.00 96.38 84 GLU A CA 1
ATOM 668 C C . GLU A 1 84 ? -5.432 -5.542 -21.979 1.00 96.38 84 GLU A C 1
ATOM 670 O O . GLU A 1 84 ? -5.651 -4.564 -22.688 1.00 96.38 84 GLU A O 1
ATOM 675 N N . ALA A 1 85 ? -4.321 -5.667 -21.251 1.00 93.00 85 ALA A N 1
ATOM 676 C CA . ALA A 1 85 ? -3.216 -4.717 -21.282 1.00 93.00 85 ALA A CA 1
ATOM 677 C C . ALA A 1 85 ? -2.157 -5.038 -22.354 1.00 93.00 85 ALA A C 1
ATOM 679 O O . ALA A 1 85 ? -1.153 -4.332 -22.422 1.00 93.00 85 ALA A O 1
ATOM 680 N N . GLU A 1 86 ? -2.357 -6.088 -23.159 1.00 95.00 86 GLU A N 1
ATOM 681 C CA . GLU A 1 86 ? -1.417 -6.543 -24.196 1.00 95.00 86 GLU A CA 1
ATOM 682 C C . GLU A 1 86 ? 0.004 -6.823 -23.658 1.00 95.00 86 GLU A C 1
ATOM 684 O O . GLU A 1 86 ? 1.009 -6.626 -24.343 1.00 95.00 86 GLU A O 1
ATOM 689 N N . VAL A 1 87 ? 0.099 -7.320 -22.418 1.00 93.44 87 VAL A N 1
ATOM 690 C CA . VAL A 1 87 ? 1.362 -7.728 -21.785 1.00 93.44 87 VAL A CA 1
ATOM 691 C C . VAL A 1 87 ? 1.405 -9.234 -21.548 1.00 93.44 87 VAL A C 1
ATOM 693 O O . VAL A 1 87 ? 0.386 -9.907 -21.388 1.00 93.44 87 VAL A O 1
ATOM 696 N N . LEU A 1 88 ? 2.615 -9.790 -21.485 1.00 93.19 88 LEU A N 1
ATOM 697 C CA . LEU A 1 88 ? 2.790 -11.196 -21.133 1.00 93.19 88 LEU A CA 1
ATOM 698 C C . LEU A 1 88 ? 2.313 -11.447 -19.692 1.00 93.19 88 LEU A C 1
ATOM 700 O O . LEU A 1 88 ? 2.695 -10.691 -18.799 1.00 93.19 88 LEU A O 1
ATOM 704 N N . PRO A 1 89 ? 1.574 -12.538 -19.409 1.00 89.00 89 PRO A N 1
ATOM 705 C CA . PRO A 1 89 ? 1.183 -12.885 -18.038 1.00 89.00 89 PRO A CA 1
ATOM 706 C C . PRO A 1 89 ? 2.371 -13.037 -17.076 1.00 89.00 89 PRO A C 1
ATOM 708 O O . PRO A 1 89 ? 2.239 -12.820 -15.875 1.00 89.00 89 PRO A O 1
ATOM 711 N N . SER A 1 90 ? 3.539 -13.391 -17.613 1.00 88.19 90 SER A N 1
ATOM 712 C CA . SER A 1 90 ? 4.801 -13.560 -16.894 1.00 88.19 90 SER A CA 1
ATOM 713 C C . SER A 1 90 ? 5.734 -12.351 -17.021 1.00 88.19 90 SER A C 1
ATOM 715 O O . SER A 1 90 ? 6.948 -12.527 -16.991 1.00 88.19 90 SER A O 1
ATOM 717 N N . PHE A 1 91 ? 5.211 -11.138 -17.234 1.00 90.06 91 PHE A N 1
ATOM 718 C CA . PHE A 1 91 ? 6.068 -9.956 -17.312 1.00 90.06 91 PHE A CA 1
ATOM 719 C C . PHE A 1 91 ? 6.833 -9.738 -15.998 1.00 90.06 91 PHE A C 1
ATOM 721 O O . PHE A 1 91 ? 6.302 -9.911 -14.891 1.00 90.06 9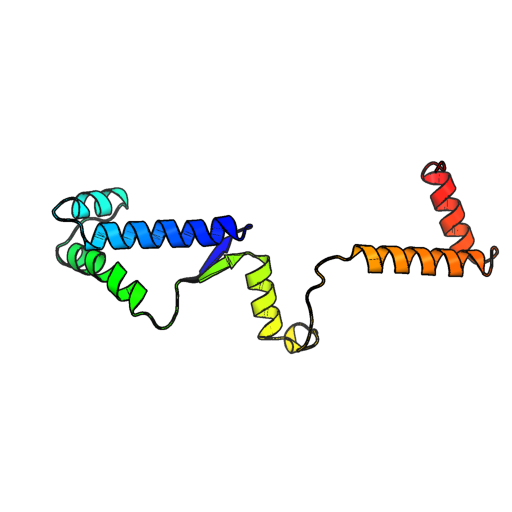1 PHE A O 1
ATOM 728 N N . GLU A 1 92 ? 8.080 -9.305 -16.132 1.00 87.56 92 GLU A N 1
ATOM 729 C CA . GLU A 1 92 ? 8.953 -8.979 -15.013 1.00 87.56 92 GLU A CA 1
ATOM 730 C C . GLU A 1 92 ? 9.239 -7.481 -14.993 1.00 87.56 92 GLU A C 1
ATOM 732 O O . GLU A 1 92 ? 9.261 -6.813 -16.029 1.00 87.56 92 GLU A O 1
ATOM 737 N N . LEU A 1 93 ? 9.417 -6.938 -13.790 1.00 86.38 93 LEU A N 1
ATOM 738 C CA . LEU A 1 93 ? 9.872 -5.566 -13.634 1.00 86.38 93 LEU A CA 1
ATOM 739 C C . LEU A 1 93 ? 11.389 -5.537 -13.737 1.00 86.38 93 LEU A C 1
ATOM 741 O O . LEU A 1 93 ? 12.078 -6.281 -13.043 1.00 86.38 93 LEU A O 1
ATOM 745 N N . LEU A 1 94 ? 11.892 -4.633 -14.567 1.00 86.62 94 LEU A N 1
ATOM 746 C CA . LEU A 1 94 ? 13.311 -4.332 -14.629 1.00 86.62 94 LEU A CA 1
ATOM 747 C C . LEU A 1 94 ? 13.670 -3.392 -13.475 1.00 86.62 94 LEU A C 1
ATOM 749 O O . LEU A 1 94 ? 13.085 -2.318 -13.342 1.00 86.62 94 LEU A O 1
ATOM 753 N N . GLU A 1 95 ? 14.645 -3.787 -12.657 1.00 82.69 95 GLU A N 1
ATOM 754 C CA . GLU A 1 95 ? 15.191 -2.937 -11.587 1.00 82.69 95 GLU A CA 1
ATOM 755 C C . GLU A 1 95 ? 16.055 -1.793 -12.153 1.00 82.69 95 GLU A C 1
ATOM 757 O O . GLU A 1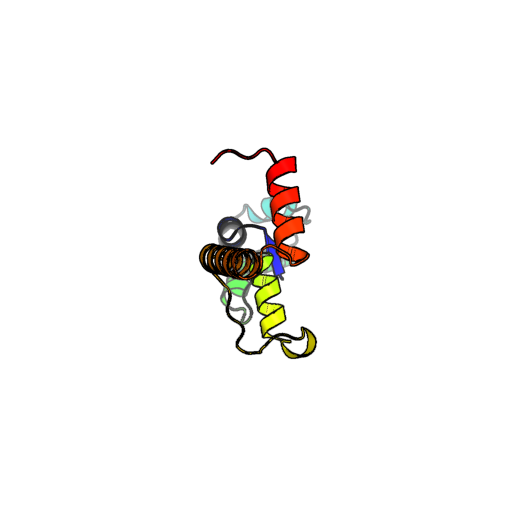 95 ? 16.182 -0.738 -11.535 1.00 82.69 95 GLU A O 1
ATOM 762 N N . SER A 1 96 ? 16.638 -1.989 -13.342 1.00 86.75 96 SER A N 1
ATOM 763 C CA . SER A 1 96 ? 17.442 -0.997 -14.058 1.00 86.75 96 SER A CA 1
ATOM 764 C C . SER A 1 96 ? 17.375 -1.227 -15.566 1.00 86.75 96 SER A C 1
ATOM 766 O O . SER A 1 96 ? 17.365 -2.368 -16.027 1.00 86.75 96 SER A O 1
ATOM 768 N N . THR A 1 97 ? 17.367 -0.140 -16.334 1.00 89.94 97 THR A N 1
ATOM 769 C CA . THR A 1 97 ? 17.466 -0.156 -17.801 1.00 89.94 97 THR A CA 1
ATOM 770 C C . THR A 1 97 ? 18.878 0.137 -18.303 1.00 89.94 97 THR A C 1
ATOM 772 O O . THR A 1 97 ? 19.115 0.035 -19.500 1.00 89.94 97 THR A O 1
ATOM 775 N N . ALA A 1 98 ? 19.834 0.444 -17.418 1.00 90.44 98 ALA A N 1
ATOM 776 C CA . ALA A 1 98 ? 21.157 0.942 -17.806 1.00 90.44 98 ALA A CA 1
ATOM 777 C C . ALA A 1 98 ? 21.934 -0.025 -18.718 1.00 90.44 98 ALA A C 1
ATOM 779 O O . ALA A 1 98 ? 22.510 0.397 -19.716 1.00 90.44 98 ALA A O 1
ATOM 780 N N . GLU A 1 99 ? 21.920 -1.326 -18.414 1.00 89.44 99 GLU A N 1
ATOM 781 C CA . GLU A 1 99 ? 22.599 -2.336 -19.239 1.00 89.44 99 GLU A CA 1
ATOM 782 C C . GLU A 1 99 ? 21.943 -2.482 -20.617 1.00 89.44 99 GLU A C 1
ATOM 784 O O . GLU A 1 99 ? 22.633 -2.617 -21.625 1.00 89.44 99 GLU A O 1
ATOM 789 N N . LEU A 1 100 ? 20.609 -2.407 -20.673 1.00 89.69 100 LEU A N 1
ATOM 790 C CA . LEU A 1 100 ? 19.850 -2.472 -21.924 1.00 89.69 100 LEU A CA 1
ATOM 791 C C . LEU A 1 100 ? 20.088 -1.230 -22.783 1.00 89.69 100 LEU A C 1
ATOM 793 O O . LEU A 1 100 ? 20.273 -1.347 -23.990 1.00 89.69 100 LEU A O 1
ATOM 797 N N . GLU A 1 101 ? 20.117 -0.052 -22.163 1.00 92.06 101 GLU A N 1
ATOM 798 C CA . GLU A 1 101 ? 20.439 1.210 -22.826 1.00 92.06 101 GLU A CA 1
ATOM 799 C C . GLU A 1 101 ? 21.865 1.190 -23.376 1.00 92.06 101 GLU A C 1
ATOM 801 O O . GLU A 1 101 ? 22.083 1.526 -24.538 1.00 92.06 101 GLU A O 1
ATOM 806 N N . GLN A 1 102 ? 22.836 0.735 -22.581 1.00 92.25 102 GLN A N 1
ATOM 807 C CA . GLN A 1 102 ? 24.222 0.610 -23.023 1.00 92.25 102 GLN A CA 1
ATOM 808 C C . GLN A 1 102 ? 24.362 -0.384 -24.182 1.00 92.25 102 GLN A C 1
ATOM 810 O O . GLN A 1 102 ? 25.032 -0.084 -25.169 1.00 92.25 102 GLN A O 1
ATOM 815 N N . ALA A 1 103 ? 23.710 -1.545 -24.094 1.00 91.94 103 ALA A N 1
ATOM 816 C CA . ALA A 1 103 ? 23.707 -2.529 -25.172 1.00 91.94 103 ALA A CA 1
ATOM 817 C C . ALA A 1 103 ? 23.055 -1.975 -26.450 1.00 91.94 103 ALA A C 1
ATOM 819 O O . ALA A 1 103 ? 23.562 -2.206 -27.548 1.00 91.94 103 ALA A O 1
ATOM 820 N N . ALA A 1 104 ? 21.968 -1.208 -26.318 1.00 91.50 104 ALA A N 1
ATOM 821 C CA . ALA A 1 104 ? 21.311 -0.551 -27.444 1.00 91.50 104 ALA A CA 1
ATOM 822 C C . ALA A 1 104 ? 22.225 0.491 -28.110 1.00 91.50 104 ALA A C 1
ATOM 824 O O . ALA A 1 104 ? 22.324 0.509 -29.338 1.00 91.50 104 ALA A O 1
ATOM 825 N N . TRP A 1 105 ? 22.941 1.302 -27.322 1.00 89.69 105 TRP A N 1
ATOM 826 C CA . TRP A 1 105 ? 23.931 2.251 -27.842 1.00 89.69 105 TRP A CA 1
ATOM 827 C C . TRP A 1 105 ? 25.072 1.550 -28.578 1.00 89.69 105 TRP A C 1
ATOM 829 O O . TRP A 1 105 ? 25.379 1.909 -29.712 1.00 89.69 105 TRP A O 1
ATOM 839 N N . GLN A 1 106 ? 25.642 0.496 -27.994 1.00 90.00 106 GLN A N 1
ATOM 840 C CA . GLN A 1 106 ? 26.708 -0.277 -28.638 1.00 90.00 106 GLN A CA 1
ATOM 841 C C . GLN A 1 106 ? 26.245 -0.923 -29.948 1.00 90.00 106 GLN A C 1
ATOM 843 O O . GLN A 1 106 ? 26.976 -0.914 -30.938 1.00 90.00 106 GLN A O 1
ATOM 848 N N . ALA A 1 107 ? 25.029 -1.474 -29.980 1.00 89.06 107 ALA A N 1
ATOM 849 C CA . ALA A 1 107 ? 24.458 -2.045 -31.196 1.00 89.06 107 ALA A CA 1
ATOM 850 C C . ALA A 1 107 ? 24.269 -0.979 -32.289 1.00 89.06 107 ALA A C 1
ATOM 852 O O . ALA A 1 107 ? 24.565 -1.233 -33.459 1.00 89.06 107 ALA A O 1
ATOM 853 N N . LEU A 1 108 ? 23.827 0.222 -31.903 1.00 87.25 108 LEU A N 1
ATOM 854 C CA . LEU A 1 108 ? 23.673 1.357 -32.809 1.00 87.25 108 LEU A CA 1
ATOM 855 C C . LEU A 1 108 ? 25.021 1.808 -33.394 1.00 87.25 108 LEU A C 1
ATOM 857 O O . LEU A 1 108 ? 25.133 1.985 -34.607 1.00 87.25 108 LEU A O 1
ATOM 861 N N . GLU A 1 109 ? 26.050 1.948 -32.556 1.00 85.69 109 GLU A N 1
ATOM 862 C CA . GLU A 1 109 ? 27.410 2.315 -32.976 1.00 85.69 109 GLU A CA 1
ATOM 863 C C . GLU A 1 109 ? 28.019 1.283 -33.934 1.00 85.69 109 GLU A C 1
ATOM 865 O O . GLU A 1 109 ? 28.626 1.641 -34.949 1.00 85.69 109 GLU A O 1
ATOM 870 N N . GLN A 1 110 ? 27.830 -0.009 -33.647 1.00 86.38 110 GLN A N 1
ATOM 871 C CA . GLN A 1 110 ? 28.302 -1.092 -34.510 1.00 86.38 110 GLN A CA 1
ATOM 872 C C . GLN A 1 110 ? 27.643 -1.051 -35.892 1.00 86.38 110 GLN A C 1
ATOM 874 O O . GLN A 1 110 ? 28.331 -1.211 -36.903 1.00 86.38 110 GLN A O 1
ATOM 879 N N . GLU A 1 111 ? 26.330 -0.820 -35.957 1.00 85.56 111 GLU A N 1
ATOM 880 C CA . GLU A 1 111 ? 25.611 -0.711 -37.231 1.00 85.56 111 GLU A CA 1
ATOM 881 C C . GLU A 1 111 ? 26.025 0.543 -38.012 1.00 85.56 111 GLU A C 1
ATOM 883 O O . GLU A 1 111 ? 26.202 0.482 -39.228 1.00 85.56 111 GLU A O 1
ATOM 888 N N . ALA A 1 112 ? 26.255 1.663 -37.323 1.00 84.00 112 ALA A N 1
ATOM 889 C CA . ALA A 1 112 ? 26.737 2.895 -37.944 1.00 84.00 112 ALA A CA 1
ATOM 890 C C . ALA A 1 112 ? 28.160 2.749 -38.516 1.00 84.00 112 ALA A C 1
ATOM 892 O O . ALA A 1 112 ? 28.453 3.256 -39.596 1.00 84.00 112 ALA A O 1
ATOM 893 N N . THR A 1 113 ? 29.038 2.013 -37.828 1.00 81.69 113 THR A N 1
ATOM 894 C CA . THR A 1 113 ? 30.440 1.823 -38.247 1.00 81.69 113 THR A CA 1
ATOM 895 C C . THR A 1 113 ? 30.583 0.807 -39.387 1.00 81.69 113 THR A C 1
ATOM 897 O O . THR A 1 113 ? 31.559 0.843 -40.136 1.00 81.69 113 THR A O 1
ATOM 900 N N . ARG A 1 114 ? 29.608 -0.098 -39.556 1.00 82.38 114 ARG A N 1
ATOM 901 C CA . ARG A 1 114 ? 29.620 -1.140 -40.598 1.00 82.38 114 ARG A CA 1
ATOM 902 C C . ARG A 1 114 ? 29.601 -0.596 -42.025 1.00 82.38 114 ARG A C 1
ATOM 904 O O . ARG A 1 114 ? 30.203 -1.213 -42.900 1.00 82.38 114 ARG A O 1
ATOM 911 N N . ASP A 1 115 ? 28.905 0.511 -42.262 1.00 78.94 115 ASP A N 1
ATOM 912 C CA . ASP A 1 115 ? 28.845 1.165 -43.569 1.00 78.94 115 ASP A CA 1
ATOM 913 C C . ASP A 1 115 ? 28.715 2.688 -43.395 1.00 78.94 115 ASP A C 1
ATOM 915 O O . ASP A 1 115 ? 27.602 3.204 -43.237 1.00 78.94 115 ASP A O 1
ATOM 919 N N . PRO A 1 116 ? 29.840 3.425 -43.456 1.00 71.50 116 PRO A N 1
ATOM 920 C CA . PRO A 1 116 ? 29.871 4.875 -43.259 1.00 71.50 116 PRO A CA 1
ATOM 921 C C . PRO A 1 116 ? 29.042 5.667 -44.278 1.00 71.50 116 PRO A C 1
ATOM 923 O O . PRO A 1 116 ? 28.774 6.847 -44.071 1.00 71.50 116 PRO A O 1
ATOM 926 N N . SER A 1 117 ? 28.651 5.040 -45.393 1.00 72.75 117 SER A N 1
ATOM 927 C CA . SER A 1 117 ? 27.863 5.685 -46.446 1.00 72.75 117 SER A CA 1
ATOM 928 C C . SER A 1 117 ? 26.350 5.580 -46.229 1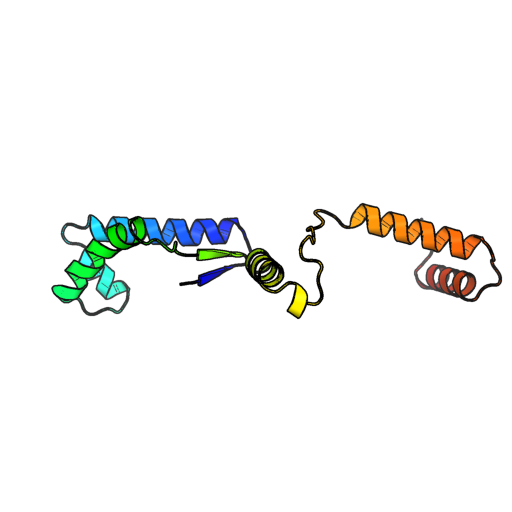.00 72.75 117 SER A C 1
ATOM 930 O O . SER A 1 117 ? 25.576 6.224 -46.942 1.00 72.75 117 SER A O 1
ATOM 932 N N . ARG A 1 118 ? 25.900 4.796 -45.236 1.00 80.00 118 ARG A N 1
ATOM 933 C CA . ARG A 1 118 ? 24.472 4.646 -44.940 1.00 80.00 118 ARG A CA 1
ATOM 934 C C . ARG A 1 118 ? 23.879 5.895 -44.279 1.00 80.00 118 ARG A C 1
ATOM 936 O O . ARG A 1 118 ? 24.551 6.558 -43.488 1.00 80.00 118 ARG A O 1
ATOM 943 N N . PRO A 1 119 ? 22.570 6.147 -44.485 1.00 82.12 119 PRO A N 1
ATOM 944 C CA . PRO A 1 119 ? 21.866 7.272 -43.865 1.00 82.12 119 PRO A CA 1
ATOM 945 C C . PRO A 1 119 ? 22.001 7.332 -42.338 1.00 82.12 119 PRO A C 1
ATOM 947 O O . PRO A 1 119 ? 22.052 8.420 -41.777 1.00 82.12 119 PRO A O 1
ATOM 950 N N . LEU A 1 120 ? 22.085 6.176 -41.670 1.00 82.12 120 LEU A N 1
ATOM 951 C CA . LEU A 1 120 ? 22.240 6.094 -40.217 1.00 82.12 120 LEU A CA 1
ATOM 952 C C . LEU A 1 120 ? 23.588 6.652 -39.737 1.00 82.12 120 LEU A C 1
ATOM 954 O O . LEU A 1 120 ? 23.618 7.434 -38.792 1.00 82.12 120 LEU A O 1
ATOM 958 N N . ALA A 1 121 ? 24.683 6.281 -40.403 1.00 81.38 121 ALA A N 1
ATOM 959 C CA . ALA A 1 121 ? 26.025 6.741 -40.059 1.00 81.38 121 ALA A CA 1
ATOM 960 C C . ALA A 1 121 ? 26.151 8.261 -40.240 1.00 81.38 121 ALA A C 1
ATOM 962 O O . ALA A 1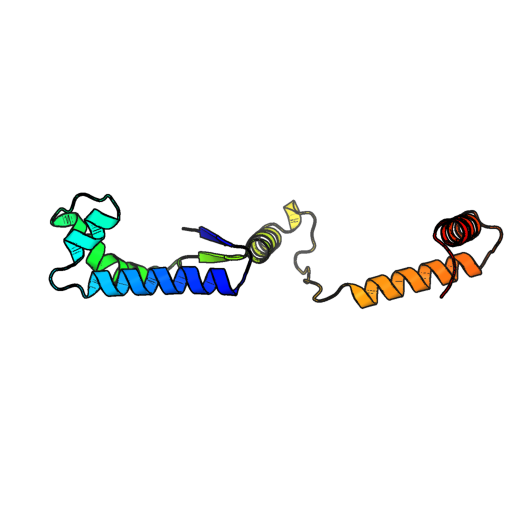 121 ? 26.623 8.958 -39.346 1.00 81.38 121 ALA A O 1
ATOM 963 N N . LEU A 1 122 ? 25.623 8.781 -41.353 1.00 82.31 122 LEU A N 1
ATOM 964 C CA . LEU A 1 122 ? 25.583 10.218 -41.641 1.00 82.31 122 LEU A CA 1
ATOM 965 C C . LEU A 1 122 ? 24.719 10.993 -40.633 1.00 82.31 122 LEU A C 1
ATOM 967 O O . LEU A 1 122 ? 25.086 12.090 -40.213 1.00 82.31 122 LEU A O 1
ATOM 971 N N . ALA A 1 123 ? 23.574 10.434 -40.228 1.00 84.12 123 ALA A N 1
ATOM 972 C CA . ALA A 1 123 ? 22.693 11.057 -39.243 1.00 84.12 123 ALA A CA 1
ATOM 973 C C . ALA A 1 123 ? 23.335 11.119 -37.848 1.00 84.12 123 ALA A C 1
ATOM 975 O O . ALA A 1 123 ? 23.227 12.144 -37.177 1.00 84.12 123 ALA A O 1
ATOM 976 N N . ILE A 1 124 ? 24.030 10.057 -37.427 1.00 82.94 124 ILE A N 1
ATOM 977 C CA . ILE A 1 124 ? 24.762 10.029 -36.153 1.00 82.94 124 ILE A CA 1
ATOM 978 C C . ILE A 1 124 ? 25.934 11.016 -36.178 1.00 82.94 124 ILE A C 1
ATOM 980 O O . ILE A 1 124 ? 26.071 11.796 -35.239 1.00 82.94 124 ILE A O 1
ATOM 984 N N . ASP A 1 125 ? 26.723 11.052 -37.257 1.00 81.19 125 ASP A N 1
ATOM 985 C CA . ASP A 1 125 ? 27.816 12.024 -37.419 1.00 81.19 125 ASP A CA 1
ATOM 986 C C . ASP A 1 125 ? 27.298 13.471 -37.348 1.00 81.19 125 ASP A C 1
ATOM 988 O O . ASP A 1 125 ? 27.821 14.300 -36.604 1.00 81.19 125 ASP A O 1
ATOM 992 N N . THR A 1 126 ? 26.175 13.753 -38.015 1.00 83.56 126 THR A N 1
ATOM 993 C CA . THR A 1 126 ? 25.516 15.067 -37.946 1.00 83.56 126 THR A CA 1
ATOM 994 C C . THR A 1 126 ? 25.082 15.415 -36.516 1.00 83.56 126 THR A C 1
ATOM 996 O O . THR A 1 126 ? 25.292 16.540 -36.062 1.00 83.56 126 THR A O 1
ATOM 999 N N . LEU A 1 127 ? 24.493 14.467 -35.778 1.00 81.50 127 LEU A N 1
ATOM 1000 C CA . LEU A 1 127 ? 24.075 14.683 -34.387 1.00 81.50 127 LEU A CA 1
ATOM 1001 C C . LEU A 1 127 ? 25.267 14.937 -33.454 1.00 81.50 127 LEU A C 1
ATOM 1003 O O . LEU A 1 127 ? 25.180 15.816 -32.597 1.00 81.50 127 LEU A O 1
ATOM 1007 N N . LEU A 1 128 ? 26.383 14.228 -33.638 1.00 77.81 128 LEU A N 1
ATOM 1008 C CA . LEU A 1 128 ? 27.615 14.431 -32.866 1.00 77.81 128 LEU A CA 1
ATOM 1009 C C . LEU A 1 128 ? 28.262 15.794 -33.162 1.00 77.81 128 LEU A C 1
ATOM 1011 O O . LEU A 1 128 ? 28.754 16.458 -32.248 1.00 77.81 128 LEU A O 1
ATOM 1015 N N . GLN A 1 129 ? 28.210 16.249 -34.417 1.00 79.81 129 GLN A N 1
ATOM 1016 C CA . GLN A 1 129 ? 28.712 17.568 -34.815 1.00 79.81 129 GLN A CA 1
ATOM 1017 C C . GLN A 1 129 ? 27.856 18.718 -34.262 1.00 79.81 129 GLN A C 1
ATOM 1019 O O . GLN A 1 129 ? 28.401 19.740 -33.845 1.00 79.81 129 GLN A O 1
ATOM 1024 N N . VAL A 1 130 ? 26.528 18.559 -34.214 1.00 79.06 130 VAL A N 1
ATOM 1025 C CA . VAL A 1 130 ? 25.597 19.587 -33.703 1.00 79.06 130 VAL A CA 1
ATOM 1026 C C . VAL A 1 130 ? 25.513 19.588 -32.170 1.00 79.06 130 VAL A C 1
ATOM 1028 O O . VAL A 1 130 ? 25.323 20.643 -31.567 1.00 79.06 130 VAL A O 1
ATOM 1031 N N . GLY A 1 131 ? 25.676 18.429 -31.527 1.00 67.06 131 GLY A N 1
ATOM 1032 C CA . GLY A 1 131 ? 25.600 18.267 -30.071 1.00 67.06 131 GLY A CA 1
ATOM 1033 C C . GLY A 1 131 ? 26.830 18.747 -29.290 1.00 67.06 131 GLY A C 1
ATOM 1034 O O . GLY A 1 131 ? 26.773 18.794 -28.065 1.00 67.06 131 GLY A O 1
ATOM 1035 N N . GLY A 1 132 ? 27.916 19.128 -29.972 1.00 54.19 132 GLY A N 1
ATOM 1036 C CA . GLY A 1 132 ? 29.168 19.545 -29.340 1.00 54.19 132 GLY A CA 1
ATOM 1037 C C . GLY A 1 132 ? 30.036 18.349 -28.951 1.00 54.19 132 GLY A C 1
ATOM 1038 O O . GLY A 1 132 ? 30.074 17.939 -27.794 1.00 54.19 132 GLY A O 1
ATOM 1039 N N . GLY A 1 133 ? 30.753 17.800 -29.929 1.00 49.66 133 GLY A N 1
ATOM 1040 C CA . GLY A 1 133 ? 31.755 16.767 -29.702 1.00 49.66 133 GLY A CA 1
ATOM 1041 C C . GLY A 1 133 ? 32.893 17.242 -28.793 1.00 49.66 133 GLY A C 1
ATOM 1042 O O . GLY A 1 133 ? 33.678 18.105 -29.175 1.00 49.66 133 GLY A O 1
ATOM 1043 N N . ALA A 1 134 ? 32.982 16.642 -27.610 1.00 45.69 134 ALA A N 1
ATOM 1044 C CA . ALA A 1 134 ? 34.225 16.271 -26.939 1.00 45.69 134 ALA A CA 1
ATOM 1045 C C . ALA A 1 134 ? 33.869 15.334 -25.774 1.00 45.69 134 ALA A C 1
ATOM 1047 O O . ALA A 1 134 ? 33.383 15.784 -24.735 1.00 45.69 134 ALA A O 1
ATOM 1048 N N . ILE A 1 135 ? 34.097 14.035 -25.967 1.00 41.75 135 ILE A N 1
ATOM 1049 C CA . ILE A 1 135 ? 34.523 13.155 -24.874 1.00 41.75 135 ILE A CA 1
ATOM 1050 C C . ILE A 1 135 ? 36.043 13.081 -24.983 1.00 41.75 135 ILE A C 1
ATOM 1052 O O . ILE A 1 135 ? 36.515 12.920 -26.134 1.00 41.75 135 ILE A O 1
#

Radius of gyration: 28.06 Å; chains: 1; bounding box: 59×33×75 Å